Protein AF-K2CKN4-F1 (afdb_monomer_lite)

Structure (mmCIF, N/CA/C/O backbone):
data_AF-K2CKN4-F1
#
_entry.id   AF-K2CKN4-F1
#
loop_
_atom_site.group_PDB
_atom_site.id
_atom_site.type_symbol
_atom_site.label_atom_id
_atom_site.label_alt_id
_atom_site.label_comp_id
_atom_site.label_asym_id
_atom_site.label_entity_id
_atom_site.label_seq_id
_atom_site.pdbx_PDB_ins_code
_atom_site.Cartn_x
_atom_site.Cartn_y
_atom_site.Cartn_z
_atom_site.occupancy
_atom_site.B_iso_or_equiv
_atom_site.auth_seq_id
_atom_site.auth_comp_id
_atom_site.auth_asym_id
_atom_site.auth_atom_id
_atom_site.pdbx_PDB_model_num
ATOM 1 N N . MET A 1 1 ? 19.689 -5.760 -65.324 1.00 63.25 1 MET A N 1
ATOM 2 C CA . MET A 1 1 ? 19.816 -4.599 -64.407 1.00 63.25 1 MET A CA 1
ATOM 3 C C . MET A 1 1 ? 18.697 -4.514 -63.364 1.00 63.25 1 MET A C 1
ATOM 5 O O . MET A 1 1 ? 19.022 -4.391 -62.194 1.00 63.25 1 MET A O 1
ATOM 9 N N . LYS A 1 2 ? 17.409 -4.656 -63.722 1.00 78.19 2 LYS A N 1
ATOM 10 C CA . LYS A 1 2 ? 16.277 -4.561 -62.766 1.00 78.19 2 LYS A CA 1
ATOM 11 C C . LYS A 1 2 ? 16.319 -5.574 -61.602 1.00 78.19 2 LYS A C 1
ATOM 13 O O . LYS A 1 2 ? 16.016 -5.211 -60.475 1.00 78.19 2 LYS A O 1
ATOM 18 N N . VAL A 1 3 ? 16.758 -6.811 -61.858 1.00 83.19 3 VAL A N 1
ATOM 19 C CA . VAL A 1 3 ? 16.845 -7.877 -60.835 1.00 83.19 3 VAL A CA 1
ATOM 20 C C . VAL A 1 3 ? 17.917 -7.578 -59.782 1.00 83.19 3 VAL A C 1
ATOM 22 O O . VAL A 1 3 ? 17.662 -7.720 -58.594 1.00 83.19 3 VAL A O 1
ATOM 25 N N . TYR A 1 4 ? 19.088 -7.084 -60.191 1.00 86.38 4 TYR A N 1
ATOM 26 C CA . TYR A 1 4 ? 20.155 -6.710 -59.255 1.00 86.38 4 TYR A CA 1
ATOM 27 C C . TYR A 1 4 ? 19.772 -5.508 -58.387 1.00 86.38 4 TYR A C 1
ATOM 29 O O . TYR A 1 4 ? 20.073 -5.501 -57.200 1.00 86.38 4 TYR A O 1
ATOM 37 N N . ALA A 1 5 ? 19.050 -4.532 -58.947 1.00 85.31 5 ALA A N 1
ATOM 38 C CA . ALA A 1 5 ? 18.514 -3.411 -58.175 1.00 85.3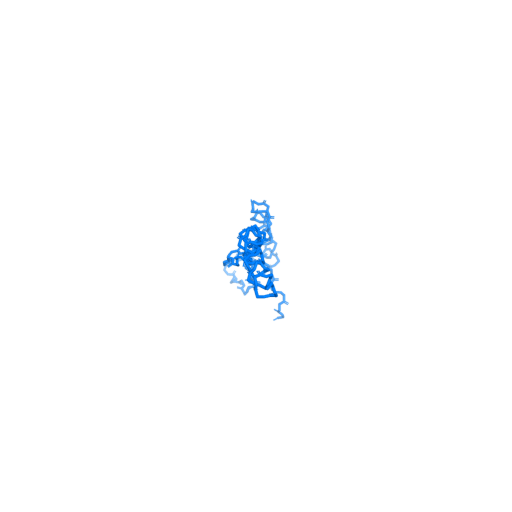1 5 ALA A CA 1
ATOM 39 C C . ALA A 1 5 ? 17.471 -3.869 -57.137 1.00 85.31 5 ALA A C 1
ATOM 41 O O . ALA A 1 5 ? 17.467 -3.383 -56.008 1.00 85.31 5 ALA A O 1
ATOM 42 N N . PHE A 1 6 ? 16.629 -4.844 -57.491 1.00 88.62 6 PHE A N 1
ATOM 43 C CA . PHE A 1 6 ? 15.650 -5.431 -56.576 1.00 88.62 6 PHE A CA 1
ATOM 44 C C . PHE A 1 6 ? 16.318 -6.209 -55.432 1.00 88.62 6 PHE A C 1
ATOM 46 O O . PHE A 1 6 ? 15.996 -5.995 -54.266 1.00 88.62 6 PHE A O 1
ATOM 53 N N . VAL A 1 7 ? 17.307 -7.051 -55.746 1.00 90.81 7 VAL A N 1
ATOM 54 C CA . VAL A 1 7 ? 18.065 -7.803 -54.732 1.00 90.81 7 VAL A CA 1
ATOM 55 C C . VAL A 1 7 ? 18.851 -6.856 -53.819 1.00 90.81 7 VAL A C 1
ATOM 57 O O . VAL A 1 7 ? 18.818 -7.019 -52.602 1.00 90.81 7 VAL A O 1
ATOM 60 N N . ALA A 1 8 ? 19.488 -5.821 -54.372 1.00 90.00 8 ALA A N 1
ATOM 61 C CA . ALA A 1 8 ? 20.193 -4.813 -53.582 1.00 90.00 8 ALA A CA 1
ATOM 62 C C . ALA A 1 8 ? 19.247 -4.058 -52.632 1.00 90.00 8 ALA A C 1
ATOM 64 O O . ALA A 1 8 ? 19.588 -3.842 -51.472 1.00 90.00 8 ALA A O 1
ATOM 65 N N . SER A 1 9 ? 18.035 -3.720 -53.086 1.00 89.69 9 SER A N 1
ATOM 66 C CA . SER A 1 9 ? 17.015 -3.089 -52.242 1.00 89.69 9 SER A CA 1
ATOM 67 C C . SER A 1 9 ? 16.607 -3.980 -51.064 1.00 89.69 9 SER A C 1
ATOM 69 O O . SER A 1 9 ? 16.556 -3.492 -49.936 1.00 89.69 9 SER A O 1
ATOM 71 N N . ILE A 1 10 ? 16.403 -5.283 -51.285 1.00 93.31 10 ILE A N 1
ATOM 72 C CA . ILE A 1 10 ? 16.070 -6.229 -50.208 1.00 93.31 10 ILE A CA 1
ATOM 73 C C . ILE A 1 10 ? 17.204 -6.313 -49.185 1.00 93.31 10 ILE A C 1
ATOM 75 O O . ILE A 1 10 ? 16.948 -6.240 -47.984 1.00 93.31 10 ILE A O 1
ATOM 79 N N . VAL A 1 11 ? 18.458 -6.416 -49.633 1.00 93.00 11 VAL A N 1
ATOM 80 C CA . VAL A 1 11 ? 19.620 -6.494 -48.730 1.00 93.00 11 VAL A CA 1
ATOM 81 C C . VAL A 1 11 ? 19.738 -5.230 -47.874 1.00 93.00 11 VAL A C 1
ATOM 83 O O . VAL A 1 11 ? 19.946 -5.325 -46.665 1.00 93.00 11 VAL A O 1
ATOM 86 N N . ILE A 1 12 ? 19.527 -4.054 -48.470 1.00 93.25 12 ILE A N 1
ATOM 87 C CA . ILE A 1 12 ? 19.574 -2.770 -47.760 1.00 93.25 12 ILE A CA 1
ATOM 88 C C . ILE A 1 12 ? 18.447 -2.677 -46.726 1.00 93.25 12 ILE A C 1
ATOM 90 O O . ILE A 1 12 ? 18.705 -2.357 -45.568 1.00 93.25 12 ILE A O 1
ATOM 94 N N . VAL A 1 13 ? 17.210 -3.005 -47.108 1.00 92.75 13 VAL A N 1
ATOM 95 C CA . VAL A 1 13 ? 16.057 -2.967 -46.195 1.00 92.75 13 VAL A CA 1
ATOM 96 C C . VAL A 1 13 ? 16.248 -3.945 -45.035 1.00 92.75 13 VAL A C 1
ATOM 98 O O . VAL A 1 13 ? 16.041 -3.577 -43.881 1.00 92.75 13 VAL A O 1
ATOM 101 N N . THR A 1 14 ? 16.718 -5.162 -45.314 1.00 89.69 14 THR A N 1
ATOM 102 C CA . THR A 1 14 ? 16.959 -6.179 -44.278 1.00 89.69 14 THR A CA 1
ATOM 103 C C . THR A 1 14 ? 18.073 -5.744 -43.320 1.00 89.69 14 THR A C 1
ATOM 105 O O . THR A 1 14 ? 17.941 -5.912 -42.109 1.00 89.69 14 THR A O 1
ATOM 108 N N . GLY A 1 15 ? 19.137 -5.116 -43.834 1.00 90.00 15 GLY A N 1
ATOM 109 C CA . GLY A 1 15 ? 20.207 -4.542 -43.016 1.00 90.00 15 GLY A CA 1
ATOM 110 C C . GLY A 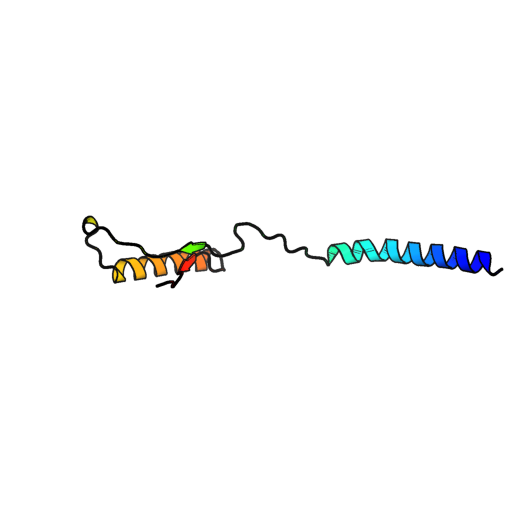1 15 ? 19.725 -3.399 -42.117 1.00 90.00 15 GLY A C 1
ATOM 111 O O . GLY A 1 15 ? 20.043 -3.376 -40.930 1.00 90.00 15 GLY A O 1
ATOM 112 N N . ILE A 1 16 ? 18.897 -2.491 -42.643 1.00 87.50 16 ILE A N 1
ATOM 113 C CA . ILE A 1 16 ? 18.308 -1.388 -41.866 1.00 87.50 16 ILE A CA 1
ATOM 114 C C . ILE A 1 16 ? 17.407 -1.932 -40.751 1.00 87.50 16 ILE A C 1
ATOM 116 O O . ILE A 1 16 ? 17.499 -1.478 -39.609 1.00 87.50 16 ILE A O 1
ATOM 120 N N . ILE A 1 17 ? 16.575 -2.933 -41.052 1.00 86.38 17 ILE A N 1
ATOM 121 C CA . ILE A 1 17 ? 15.726 -3.603 -40.059 1.00 86.38 17 ILE A CA 1
ATOM 122 C C . ILE A 1 17 ? 16.595 -4.223 -38.960 1.00 86.38 17 ILE A C 1
ATOM 124 O O . ILE A 1 17 ? 16.338 -3.980 -37.786 1.00 86.38 17 ILE A O 1
ATOM 128 N N . PHE A 1 18 ? 17.656 -4.953 -39.313 1.00 85.31 18 PHE A N 1
ATOM 129 C CA . PHE A 1 18 ? 18.530 -5.619 -38.343 1.00 85.31 18 PHE A CA 1
ATOM 130 C C . PHE A 1 18 ? 19.275 -4.643 -37.416 1.00 85.31 18 PHE A C 1
ATOM 132 O O . PHE A 1 18 ? 19.466 -4.945 -36.242 1.00 85.31 18 PHE A O 1
ATOM 139 N N . VAL A 1 19 ? 19.662 -3.462 -37.911 1.00 81.75 19 VAL A N 1
ATOM 140 C CA . VAL A 1 19 ? 20.356 -2.432 -37.113 1.00 81.75 19 VAL A CA 1
ATOM 141 C C . VAL A 1 19 ? 19.389 -1.641 -36.223 1.00 81.75 19 VAL A C 1
ATOM 143 O O . VAL A 1 19 ? 19.730 -1.294 -35.093 1.00 81.75 19 VAL A O 1
ATOM 146 N N . THR A 1 20 ? 18.168 -1.374 -36.695 1.00 75.44 20 THR A N 1
ATOM 147 C CA . THR A 1 20 ? 17.181 -0.555 -35.963 1.00 75.44 20 THR A CA 1
ATOM 148 C C . THR A 1 20 ? 16.345 -1.354 -34.958 1.00 75.44 20 THR A C 1
ATOM 150 O O . THR A 1 20 ? 16.022 -0.837 -33.888 1.00 75.44 20 THR A O 1
ATOM 153 N N . PHE A 1 21 ? 16.051 -2.632 -35.223 1.00 69.88 21 PHE A N 1
ATOM 154 C CA . PHE A 1 21 ? 15.301 -3.504 -34.306 1.00 69.88 21 PHE A CA 1
ATOM 155 C C . PHE A 1 21 ? 15.879 -3.622 -32.882 1.00 69.88 21 PHE A C 1
ATOM 157 O O . PHE A 1 21 ? 15.099 -3.518 -31.929 1.00 69.88 21 PHE A O 1
ATOM 164 N N . PRO A 1 22 ? 17.195 -3.840 -32.670 1.00 65.38 22 PRO A N 1
ATOM 165 C CA . PRO A 1 22 ? 17.742 -3.978 -31.321 1.00 65.38 22 PRO A CA 1
ATOM 166 C C . PRO A 1 22 ? 17.661 -2.672 -30.520 1.00 65.38 22 PRO A C 1
ATOM 168 O O . PRO A 1 22 ? 17.452 -2.724 -29.310 1.00 65.38 22 PRO A O 1
ATOM 171 N N . GLN A 1 23 ? 17.740 -1.509 -31.178 1.00 60.03 23 GLN A N 1
ATOM 172 C CA . GLN A 1 23 ? 17.556 -0.208 -30.522 1.00 60.03 23 GLN A CA 1
ATOM 173 C C . GLN A 1 23 ? 16.102 0.013 -30.083 1.00 60.03 23 GLN A C 1
ATOM 175 O O . GLN A 1 23 ? 15.864 0.433 -28.953 1.00 60.03 23 GLN A O 1
ATOM 180 N N . VAL A 1 24 ? 15.126 -0.355 -30.922 1.00 58.66 24 VAL A N 1
ATOM 181 C CA . VAL A 1 24 ? 13.695 -0.273 -30.577 1.00 58.66 24 VAL A CA 1
ATOM 182 C C . VAL A 1 24 ? 13.351 -1.189 -29.396 1.00 58.66 24 VAL A C 1
ATOM 184 O O . VAL A 1 24 ? 12.565 -0.811 -28.528 1.00 58.66 24 VAL A O 1
ATOM 187 N N . ARG A 1 25 ? 13.982 -2.369 -29.299 1.00 56.06 25 ARG A N 1
ATOM 188 C CA . ARG A 1 25 ? 13.742 -3.329 -28.207 1.00 56.06 25 ARG A CA 1
ATOM 189 C C . ARG A 1 25 ? 14.124 -2.787 -26.824 1.00 56.06 25 ARG A C 1
ATOM 191 O O . ARG A 1 25 ? 13.422 -3.086 -25.866 1.00 56.06 25 ARG A O 1
ATOM 198 N N . SER A 1 26 ? 15.172 -1.965 -26.722 1.00 60.03 26 SER A N 1
ATOM 199 C CA . SER A 1 26 ? 15.577 -1.329 -25.454 1.00 60.03 26 SER A CA 1
ATOM 200 C C . SER A 1 26 ? 14.624 -0.221 -24.987 1.00 60.03 26 SER A C 1
ATOM 202 O O . SER A 1 26 ? 14.604 0.109 -23.803 1.00 60.03 26 SER A O 1
ATOM 204 N N . THR A 1 27 ? 13.819 0.355 -25.885 1.00 58.59 27 THR A N 1
ATOM 205 C CA . THR A 1 27 ? 12.843 1.404 -25.541 1.00 58.59 27 THR A CA 1
ATOM 206 C C . THR A 1 27 ? 11.468 0.836 -25.188 1.00 58.59 27 THR A C 1
ATOM 208 O O . THR A 1 27 ? 10.694 1.492 -24.489 1.00 58.59 27 THR A O 1
ATOM 211 N N . ILE A 1 28 ? 11.163 -0.398 -25.602 1.00 63.34 28 ILE A N 1
ATOM 212 C CA . ILE A 1 28 ? 9.937 -1.089 -25.195 1.00 63.34 28 ILE A CA 1
ATOM 213 C C . ILE A 1 28 ? 10.117 -1.560 -23.746 1.00 63.34 28 ILE A C 1
ATOM 215 O O . ILE A 1 28 ? 10.482 -2.702 -23.468 1.00 63.34 28 ILE A O 1
ATOM 219 N N . LYS A 1 29 ? 9.842 -0.660 -22.796 1.00 63.09 29 LYS A N 1
ATOM 220 C CA . LYS A 1 29 ? 9.551 -1.029 -21.410 1.00 63.09 29 LYS A CA 1
ATOM 221 C C . LYS A 1 29 ? 8.242 -1.807 -21.420 1.00 63.09 29 LYS A C 1
ATOM 223 O O . LYS A 1 29 ? 7.170 -1.220 -21.318 1.00 63.09 29 LYS A O 1
ATOM 228 N N . VAL A 1 30 ? 8.323 -3.123 -21.594 1.00 70.00 30 VAL A N 1
ATOM 229 C CA . VAL A 1 30 ? 7.181 -3.996 -21.330 1.00 70.00 30 VAL A CA 1
ATOM 230 C C . VAL A 1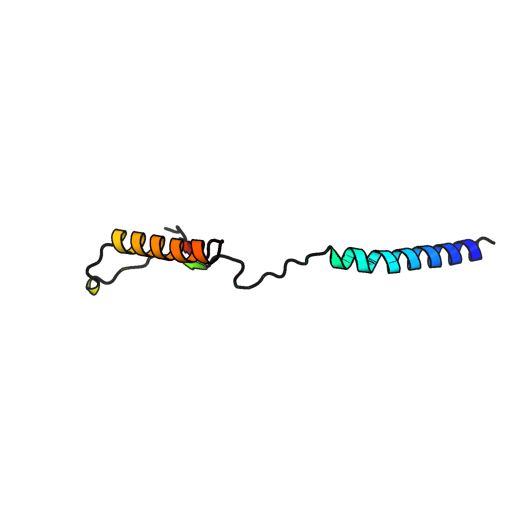 30 ? 6.844 -3.782 -19.853 1.00 70.00 30 VAL A C 1
ATOM 232 O O . VAL A 1 30 ? 7.735 -3.984 -19.023 1.00 70.00 30 VAL A O 1
ATOM 235 N N . PRO A 1 31 ? 5.644 -3.292 -19.496 1.00 67.75 31 PRO A N 1
ATOM 236 C CA . PRO A 1 31 ? 5.296 -3.101 -18.099 1.00 67.75 31 PRO A CA 1
ATOM 237 C C . PRO A 1 31 ? 5.214 -4.486 -17.461 1.00 67.75 31 PRO A C 1
ATOM 239 O O . PRO A 1 31 ? 4.235 -5.210 -17.627 1.00 67.75 31 PRO A O 1
ATOM 242 N N . VAL A 1 32 ? 6.291 -4.888 -16.790 1.00 72.81 32 VAL A N 1
ATOM 243 C CA . VAL A 1 32 ? 6.293 -6.083 -15.957 1.00 72.81 32 VAL A CA 1
ATOM 244 C C . VAL A 1 32 ? 5.443 -5.727 -14.751 1.00 72.81 32 VAL A C 1
ATOM 246 O O . VAL A 1 32 ? 5.875 -4.959 -13.900 1.00 72.81 32 VAL A O 1
ATOM 249 N N . TYR A 1 33 ? 4.206 -6.212 -14.741 1.00 71.19 33 TYR A N 1
ATOM 250 C CA . TYR A 1 33 ? 3.312 -6.050 -13.608 1.00 71.19 33 TYR A CA 1
ATOM 251 C C . TYR A 1 33 ? 3.760 -7.004 -12.503 1.00 71.19 33 TYR A C 1
ATOM 253 O O . TYR A 1 33 ? 3.613 -8.223 -12.629 1.00 71.19 33 TYR A O 1
ATOM 261 N N . TYR A 1 34 ? 4.329 -6.461 -11.432 1.00 76.19 34 TYR A N 1
ATOM 262 C CA . TYR A 1 34 ? 4.662 -7.236 -10.249 1.00 76.19 34 TYR A CA 1
ATOM 263 C C . TYR A 1 34 ? 3.445 -7.318 -9.318 1.00 76.19 34 TYR A C 1
ATOM 265 O O . TYR A 1 34 ? 2.693 -6.350 -9.188 1.00 76.19 34 TYR A O 1
ATOM 273 N N . PRO A 1 35 ? 3.256 -8.434 -8.590 1.00 71.44 35 PRO A N 1
ATOM 274 C CA . PRO A 1 35 ? 2.157 -8.583 -7.631 1.00 71.44 35 PRO A CA 1
ATOM 275 C C . PRO A 1 35 ? 2.071 -7.460 -6.581 1.00 71.44 35 PRO A C 1
ATOM 277 O O . PRO A 1 35 ? 0.994 -7.183 -6.067 1.00 71.44 35 PRO A O 1
ATOM 280 N N . CYS A 1 36 ? 3.193 -6.793 -6.290 1.00 74.81 36 CYS A N 1
ATOM 281 C CA . CYS A 1 36 ? 3.304 -5.702 -5.318 1.00 74.81 36 CYS A CA 1
ATOM 282 C C . CYS A 1 36 ? 3.202 -4.297 -5.945 1.00 74.81 36 CYS A C 1
ATOM 284 O O . CYS A 1 36 ? 3.499 -3.299 -5.277 1.00 74.81 36 CYS A O 1
ATOM 286 N N . ASP A 1 37 ? 2.849 -4.188 -7.229 1.00 83.19 37 ASP A N 1
ATOM 287 C CA . ASP A 1 37 ? 2.707 -2.890 -7.896 1.00 83.19 37 ASP A CA 1
ATOM 288 C C . ASP A 1 37 ? 1.395 -2.194 -7.553 1.00 83.19 37 ASP A C 1
ATOM 290 O O . ASP A 1 37 ? 1.379 -0.967 -7.429 1.00 83.19 37 ASP A O 1
ATOM 294 N N . SER A 1 38 ? 0.339 -2.969 -7.307 1.00 88.31 38 SER A N 1
ATOM 295 C CA . SER A 1 38 ? -0.969 -2.448 -6.921 1.00 88.31 38 SER A CA 1
ATOM 296 C C . SER A 1 38 ? -1.143 -2.404 -5.398 1.00 88.31 38 SER A C 1
ATOM 298 O O . SER A 1 38 ? -0.709 -3.326 -4.705 1.00 88.31 38 SER A O 1
ATOM 300 N N . PRO A 1 39 ? -1.805 -1.366 -4.855 1.00 91.94 39 PRO A N 1
ATOM 301 C CA . PRO A 1 39 ? -2.153 -1.315 -3.440 1.00 91.94 39 PRO A CA 1
ATOM 302 C C . PRO A 1 39 ? -3.103 -2.450 -3.036 1.00 91.94 39 PRO A C 1
ATOM 304 O O . PRO A 1 39 ? -3.978 -2.848 -3.806 1.00 91.94 39 PRO A O 1
ATOM 307 N N . VAL A 1 40 ? -2.977 -2.921 -1.797 1.00 92.19 40 VAL A N 1
ATOM 308 C CA . VAL A 1 40 ? -3.832 -3.961 -1.221 1.00 92.19 40 VAL A CA 1
ATOM 309 C C . VAL A 1 40 ? -5.145 -3.341 -0.717 1.00 92.19 40 VAL A C 1
ATOM 311 O O . VAL A 1 40 ? -5.112 -2.467 0.158 1.00 92.19 40 VAL A O 1
ATOM 314 N N . PRO A 1 41 ? -6.312 -3.770 -1.228 1.00 93.38 41 PRO A N 1
ATOM 315 C CA . PRO A 1 41 ? -7.598 -3.312 -0.719 1.00 93.38 41 PRO A CA 1
ATOM 316 C C . PRO A 1 41 ? -7.878 -3.907 0.668 1.00 93.38 41 PRO A C 1
ATOM 318 O O . PRO A 1 41 ? -7.665 -5.098 0.897 1.00 93.38 41 PRO A O 1
ATOM 321 N N . TYR A 1 42 ? -8.389 -3.094 1.591 1.00 92.56 42 TYR A N 1
ATOM 322 C CA . TYR A 1 42 ? -8.837 -3.547 2.910 1.00 92.56 42 TYR A CA 1
ATOM 323 C C . TYR A 1 42 ? -10.202 -2.966 3.280 1.00 92.56 42 TYR A C 1
ATOM 325 O O . TYR A 1 42 ? -10.667 -1.998 2.680 1.00 92.56 42 TYR A O 1
ATOM 333 N N . LYS A 1 43 ? -10.842 -3.562 4.288 1.00 92.62 43 LYS A N 1
ATOM 334 C CA . LYS A 1 43 ? -12.046 -3.034 4.936 1.00 92.62 43 LYS A CA 1
ATOM 335 C C . LYS A 1 43 ? -12.001 -3.318 6.432 1.00 92.62 43 LYS A C 1
ATOM 337 O O . LYS A 1 43 ? -11.431 -4.325 6.852 1.00 92.62 43 LYS A O 1
ATOM 342 N N . ILE A 1 44 ? -12.607 -2.441 7.223 1.00 89.56 44 ILE A N 1
ATOM 343 C CA . ILE A 1 44 ? -12.721 -2.624 8.671 1.00 89.56 44 ILE A CA 1
ATOM 344 C C . ILE A 1 44 ? -13.983 -3.443 8.941 1.00 89.56 44 ILE A C 1
ATOM 346 O O . ILE A 1 44 ? -15.083 -3.030 8.582 1.00 89.56 44 ILE A O 1
ATOM 350 N N . GLY A 1 45 ? -13.806 -4.627 9.524 1.00 87.75 45 GLY A N 1
ATOM 351 C CA . GLY A 1 45 ? -14.905 -5.503 9.925 1.00 87.75 45 GLY A CA 1
ATOM 352 C C . GLY A 1 45 ? -15.491 -5.139 11.290 1.00 87.75 45 GLY A C 1
ATOM 353 O O . GLY A 1 45 ? -15.260 -4.056 11.828 1.00 87.75 45 GLY A O 1
ATOM 354 N N . LEU A 1 46 ? -16.235 -6.081 11.868 1.00 90.25 46 LEU A N 1
ATOM 355 C CA . LEU A 1 46 ? -16.709 -5.963 13.244 1.00 90.25 46 LEU A CA 1
ATOM 356 C C . LEU A 1 46 ? -15.527 -6.060 14.211 1.00 90.25 46 LEU A C 1
ATOM 358 O O . LEU A 1 46 ? -14.673 -6.938 14.080 1.00 90.25 46 LEU A O 1
ATOM 362 N N . ILE A 1 47 ? -15.500 -5.160 15.187 1.00 89.56 47 ILE A N 1
ATOM 363 C CA . ILE A 1 47 ? -14.520 -5.171 16.270 1.00 89.56 47 ILE A CA 1
ATOM 364 C C . ILE A 1 47 ? -15.175 -5.873 17.451 1.00 89.56 47 ILE A C 1
ATOM 366 O O . ILE A 1 47 ? -16.253 -5.473 17.891 1.00 89.56 47 ILE A O 1
ATOM 370 N N . ASP A 1 48 ? -14.538 -6.933 17.942 1.00 91.50 48 ASP A N 1
ATOM 371 C CA . ASP A 1 48 ? -15.022 -7.655 19.117 1.00 91.50 48 ASP A CA 1
ATOM 372 C C . ASP A 1 48 ? -15.012 -6.722 20.341 1.00 91.50 48 ASP A C 1
ATOM 374 O O . ASP A 1 48 ? -14.048 -5.991 20.590 1.00 91.50 48 ASP A O 1
ATOM 378 N N . SER A 1 49 ? -16.093 -6.743 21.120 1.00 89.38 49 SER A N 1
ATOM 379 C CA . SER A 1 49 ? -16.261 -5.886 22.294 1.00 89.38 49 SER A CA 1
ATOM 380 C C . SER A 1 49 ? -15.203 -6.129 23.374 1.00 89.38 49 SER A C 1
ATOM 382 O O . SER A 1 49 ? -14.918 -5.223 24.157 1.00 89.38 49 SER A O 1
ATOM 384 N N . LYS A 1 50 ? -14.549 -7.299 23.383 1.00 95.69 50 LYS A N 1
ATOM 385 C CA . LYS A 1 50 ? -13.423 -7.616 24.278 1.00 95.69 50 LYS A CA 1
ATOM 386 C C . LYS A 1 50 ? -12.222 -6.694 24.087 1.00 95.69 50 LYS A C 1
ATOM 388 O O . LYS A 1 50 ? -11.435 -6.537 25.015 1.00 95.69 50 LYS A O 1
ATOM 393 N N . PHE A 1 51 ? -12.082 -6.070 22.916 1.00 89.56 51 PHE A N 1
ATOM 394 C CA . PHE A 1 51 ? -11.020 -5.097 22.660 1.00 89.56 51 PHE A CA 1
ATOM 395 C C . PHE A 1 51 ? -11.303 -3.719 23.274 1.00 89.56 51 PHE A C 1
ATOM 397 O O . PHE A 1 51 ? -10.420 -2.867 23.242 1.00 89.56 51 PHE A O 1
ATOM 404 N N . ASN A 1 52 ? -12.506 -3.497 23.831 1.00 91.31 52 ASN A N 1
ATOM 405 C CA . AS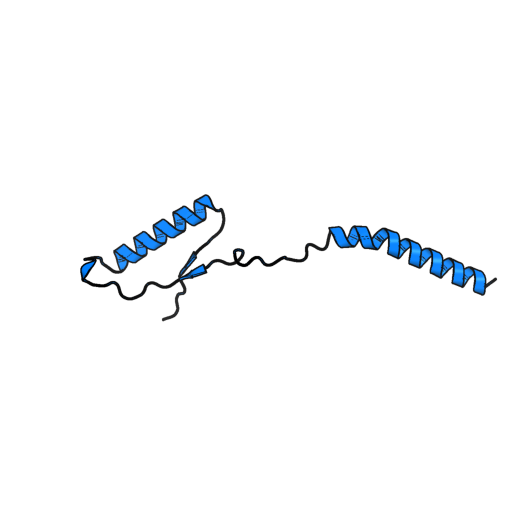N A 1 52 ? -12.932 -2.247 24.472 1.00 91.31 52 ASN A CA 1
ATOM 406 C C . ASN A 1 52 ? -12.561 -0.993 23.653 1.00 91.31 52 ASN A C 1
ATOM 408 O O . ASN A 1 52 ? -12.055 -0.001 24.177 1.00 91.31 52 ASN A O 1
ATOM 412 N N . MET A 1 53 ? -12.757 -1.070 22.334 1.00 91.06 53 MET A N 1
ATOM 413 C CA . MET A 1 53 ? -12.304 -0.066 21.378 1.00 91.06 53 MET A CA 1
ATOM 414 C C . MET A 1 53 ? -13.461 0.371 20.489 1.00 91.06 53 MET A C 1
ATOM 416 O O . MET A 1 53 ? -14.218 -0.455 19.980 1.00 91.06 53 MET A O 1
ATOM 420 N N . SER A 1 54 ? -13.579 1.681 20.273 1.00 91.25 54 SER A N 1
ATOM 421 C CA . SER A 1 54 ? -14.560 2.211 19.330 1.00 91.25 54 SER A CA 1
ATOM 422 C C . SER A 1 54 ? -14.121 1.969 17.883 1.00 91.25 54 SER A C 1
ATOM 424 O O . SER A 1 54 ? -12.929 1.966 17.565 1.00 91.25 54 SER A O 1
ATOM 426 N N . GLN A 1 55 ? -15.090 1.846 16.976 1.00 89.38 55 GLN A N 1
ATOM 427 C CA . GLN A 1 55 ? -14.818 1.732 15.542 1.00 89.38 55 GLN A CA 1
ATOM 428 C C . GLN A 1 55 ? -14.032 2.928 14.995 1.00 89.38 55 GLN A C 1
ATOM 430 O O . GLN A 1 55 ? -13.152 2.755 14.154 1.00 89.38 55 GLN A O 1
ATOM 435 N N . ASN A 1 56 ? -14.293 4.127 15.520 1.00 91.44 56 ASN A N 1
ATOM 436 C CA . ASN A 1 56 ? -13.570 5.336 15.137 1.00 91.44 56 ASN A CA 1
ATOM 437 C C . ASN A 1 56 ? -12.100 5.269 15.554 1.00 91.44 56 ASN A C 1
ATOM 439 O O . ASN A 1 56 ? -11.235 5.605 14.751 1.00 91.44 56 ASN A O 1
ATOM 443 N N . THR A 1 57 ? -11.818 4.787 16.768 1.00 93.12 57 THR A N 1
ATOM 444 C CA . THR A 1 57 ? -10.447 4.608 17.269 1.00 93.12 57 THR A CA 1
ATOM 445 C C . THR A 1 57 ? -9.682 3.608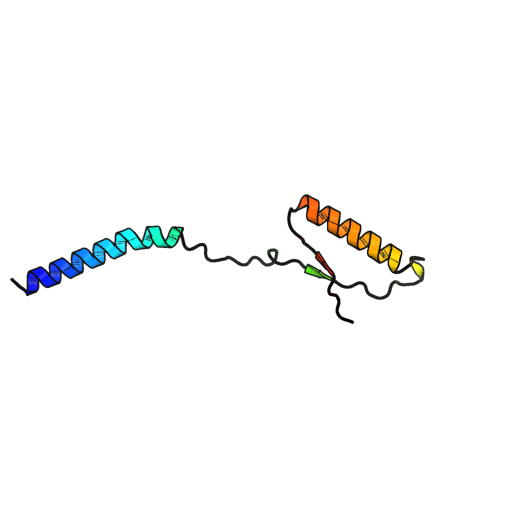 16.407 1.00 93.12 57 THR A C 1
ATOM 447 O O . THR A 1 57 ? -8.584 3.908 15.944 1.00 93.12 57 THR A O 1
ATOM 450 N N . ALA A 1 58 ? -10.283 2.452 16.116 1.00 92.25 58 ALA A N 1
ATOM 451 C CA . ALA A 1 58 ? -9.668 1.458 15.241 1.00 92.25 58 ALA A CA 1
ATOM 452 C C . ALA A 1 58 ? -9.409 2.022 13.838 1.00 92.25 58 ALA A C 1
ATOM 454 O O . ALA A 1 58 ? -8.322 1.845 13.287 1.00 92.25 58 ALA A O 1
ATOM 455 N N . LYS A 1 59 ? -10.379 2.755 13.278 1.00 92.69 59 LYS A N 1
ATOM 456 C CA . LYS A 1 59 ? -10.237 3.400 11.972 1.00 92.69 59 LYS A CA 1
ATOM 457 C C . LYS A 1 59 ? -9.086 4.398 11.953 1.00 92.69 59 LYS A C 1
ATOM 459 O O . LYS A 1 59 ? -8.243 4.310 11.062 1.00 92.69 59 LYS A O 1
ATOM 464 N N . SER A 1 60 ? -9.006 5.298 12.934 1.00 94.75 60 SER A N 1
ATOM 465 C CA . SER A 1 60 ? -7.912 6.270 13.006 1.00 94.75 60 SER A CA 1
ATOM 466 C C . SER A 1 60 ? -6.550 5.588 13.134 1.00 94.75 60 SER A C 1
ATOM 468 O O . SER A 1 60 ? -5.616 5.965 12.431 1.00 94.75 60 SER A O 1
ATOM 470 N N . SER A 1 61 ? -6.445 4.534 13.949 1.00 95.00 61 SER A N 1
ATOM 471 C CA . SER A 1 61 ? -5.187 3.802 14.133 1.00 95.00 61 SER A CA 1
ATOM 472 C C . SER A 1 61 ? -4.748 3.053 12.869 1.00 95.00 61 SER A C 1
ATOM 474 O O . SER A 1 61 ? -3.565 3.044 12.534 1.00 95.00 61 SER A O 1
ATOM 476 N N . ILE A 1 62 ? -5.683 2.460 12.119 1.00 94.88 62 ILE A N 1
ATOM 477 C CA . ILE A 1 62 ? -5.379 1.787 10.843 1.00 94.88 62 ILE A CA 1
ATOM 478 C C . ILE A 1 62 ? -4.940 2.801 9.775 1.00 94.88 62 ILE A C 1
ATOM 480 O O . ILE A 1 62 ? -4.007 2.536 9.007 1.00 94.88 62 ILE A O 1
ATOM 484 N N . GLN A 1 63 ? -5.578 3.973 9.730 1.00 94.81 63 GLN A N 1
ATOM 485 C CA . GLN A 1 63 ? -5.197 5.057 8.821 1.00 94.81 63 GLN A CA 1
ATOM 486 C C . GLN A 1 63 ? -3.793 5.586 9.135 1.00 94.81 63 GLN A C 1
ATOM 488 O O . GLN A 1 63 ? -2.991 5.770 8.217 1.00 94.81 63 GLN A O 1
ATOM 493 N N . GLU A 1 64 ? -3.468 5.760 10.417 1.00 97.19 64 GLU A N 1
ATOM 494 C CA . GLU A 1 64 ? -2.130 6.143 10.869 1.00 97.19 64 GLU A CA 1
ATOM 495 C C . GLU A 1 64 ? -1.079 5.100 10.464 1.00 97.19 64 GLU A C 1
ATOM 497 O O . GLU A 1 64 ? -0.084 5.438 9.818 1.00 97.19 64 GLU A O 1
ATOM 502 N N . ALA A 1 65 ? -1.330 3.818 10.742 1.00 96.25 65 ALA A N 1
ATOM 503 C CA . ALA A 1 65 ? -0.435 2.732 10.347 1.00 96.25 65 ALA A CA 1
ATOM 504 C C . ALA A 1 65 ? -0.204 2.706 8.824 1.00 96.25 65 ALA A C 1
ATOM 506 O O . ALA A 1 65 ? 0.932 2.599 8.356 1.00 96.25 65 ALA A O 1
ATOM 507 N N . THR A 1 66 ? -1.267 2.877 8.034 1.00 95.19 66 THR A N 1
ATOM 508 C CA . THR A 1 66 ? -1.182 2.953 6.567 1.00 95.19 66 THR A CA 1
ATOM 509 C C . THR A 1 66 ? -0.325 4.136 6.110 1.00 95.19 66 THR A C 1
ATOM 511 O O . THR A 1 66 ? 0.462 4.006 5.168 1.00 95.19 66 THR A O 1
ATOM 514 N N . ALA A 1 67 ? -0.438 5.286 6.778 1.00 96.12 67 ALA A N 1
ATOM 515 C CA . ALA A 1 67 ? 0.351 6.473 6.470 1.00 96.12 67 ALA A CA 1
ATOM 516 C C . ALA A 1 67 ? 1.848 6.272 6.759 1.00 96.12 67 ALA A C 1
ATOM 518 O O . ALA A 1 67 ? 2.677 6.697 5.950 1.00 96.12 67 ALA A O 1
ATOM 519 N N . ILE A 1 68 ? 2.199 5.582 7.852 1.00 97.75 68 ILE A N 1
ATOM 520 C CA . ILE A 1 68 ? 3.590 5.231 8.186 1.00 97.75 68 ILE A CA 1
ATOM 521 C C . ILE A 1 68 ? 4.207 4.403 7.056 1.00 97.75 68 ILE A C 1
ATOM 523 O O . ILE A 1 68 ? 5.249 4.767 6.509 1.00 97.75 68 ILE A O 1
ATOM 527 N N . TRP A 1 69 ? 3.534 3.328 6.645 1.00 95.12 69 TRP A N 1
ATOM 528 C CA . TRP A 1 69 ? 4.033 2.454 5.583 1.00 95.12 69 TRP A CA 1
ATOM 529 C C . TRP A 1 69 ? 4.089 3.149 4.220 1.00 95.12 69 TRP A C 1
ATOM 531 O O . TRP A 1 69 ? 5.075 3.001 3.497 1.00 95.12 69 TRP A O 1
ATOM 541 N N . LYS A 1 70 ? 3.087 3.975 3.891 1.00 94.81 70 LYS A N 1
ATOM 542 C CA . LYS A 1 70 ? 3.096 4.821 2.687 1.00 94.81 70 LYS A CA 1
ATOM 543 C C . LYS A 1 70 ? 4.313 5.744 2.664 1.00 94.81 70 LYS A C 1
ATOM 545 O O . LYS A 1 70 ? 4.947 5.881 1.621 1.00 94.81 70 LYS A O 1
ATOM 550 N N . LYS A 1 71 ? 4.635 6.382 3.793 1.00 96.25 71 LYS A N 1
ATOM 551 C CA . LYS A 1 71 ? 5.782 7.290 3.904 1.00 96.25 71 LYS A CA 1
ATOM 552 C C . LYS A 1 71 ? 7.102 6.552 3.686 1.00 96.25 71 LYS A C 1
ATOM 554 O O . LYS A 1 71 ? 7.940 7.050 2.944 1.00 96.25 71 LYS A O 1
ATOM 559 N N . SER A 1 72 ? 7.266 5.377 4.289 1.00 95.94 72 SER A N 1
ATOM 560 C CA . SER A 1 72 ? 8.493 4.582 4.164 1.00 95.94 72 SER A CA 1
ATOM 561 C C . SER A 1 72 ? 8.698 4.010 2.761 1.00 95.94 72 SER A C 1
ATOM 563 O O . SER A 1 72 ? 9.823 3.968 2.277 1.00 95.94 72 SER A O 1
ATOM 565 N N . TYR A 1 73 ? 7.625 3.570 2.101 1.00 92.38 73 TYR A N 1
ATOM 566 C CA . TYR A 1 73 ? 7.711 2.920 0.791 1.00 92.38 73 TYR A CA 1
ATOM 567 C C . TYR A 1 73 ? 7.625 3.918 -0.385 1.00 92.38 73 TYR A C 1
ATOM 569 O O . TYR A 1 73 ? 8.077 3.628 -1.488 1.00 92.38 73 TYR A O 1
ATOM 577 N N . GLY A 1 74 ? 7.045 5.105 -0.177 1.00 93.56 74 GLY A N 1
ATOM 578 C CA . GLY A 1 74 ? 6.933 6.152 -1.202 1.00 93.56 74 GLY A CA 1
ATOM 579 C C . GLY A 1 74 ? 5.749 5.998 -2.169 1.00 93.56 74 GLY A C 1
ATOM 580 O O . GLY A 1 74 ? 5.602 6.800 -3.087 1.00 93.56 74 GLY A O 1
ATOM 581 N N . LYS A 1 75 ? 4.871 5.009 -1.962 1.00 91.06 75 LYS A N 1
ATOM 582 C CA . LYS A 1 75 ? 3.589 4.850 -2.677 1.00 91.06 75 LYS A CA 1
ATOM 583 C C . LYS A 1 75 ? 2.516 4.280 -1.737 1.00 91.06 75 LYS A C 1
ATOM 585 O O . LYS A 1 75 ? 2.865 3.696 -0.710 1.00 91.06 75 LYS A O 1
ATOM 590 N N . PRO A 1 76 ? 1.212 4.460 -2.027 1.00 92.31 76 PRO A N 1
ATOM 591 C CA . PRO A 1 76 ? 0.157 3.813 -1.252 1.00 92.31 76 PRO A CA 1
ATOM 592 C C . PRO A 1 76 ? 0.281 2.287 -1.338 1.00 92.31 76 PRO A C 1
ATOM 594 O O . PRO A 1 76 ? 0.331 1.727 -2.429 1.00 92.31 76 PRO A O 1
ATOM 597 N N . LEU A 1 77 ? 0.323 1.630 -0.178 1.00 92.81 77 LEU A N 1
ATOM 598 C CA . LEU A 1 77 ? 0.364 0.168 -0.072 1.00 92.81 77 LEU A CA 1
ATOM 599 C C . LEU A 1 77 ? -0.992 -0.436 0.289 1.00 92.81 77 LEU A C 1
ATOM 601 O O . LEU A 1 77 ? -1.250 -1.579 -0.066 1.00 92.81 77 LEU A O 1
ATOM 605 N N . PHE A 1 78 ? -1.856 0.331 0.955 1.00 93.88 78 PHE A N 1
ATOM 606 C CA . PHE A 1 78 ? -3.172 -0.111 1.407 1.00 93.88 78 PHE A CA 1
ATOM 607 C C . PHE A 1 78 ? -4.231 0.925 1.027 1.00 93.88 78 PHE A C 1
ATOM 609 O O . PHE A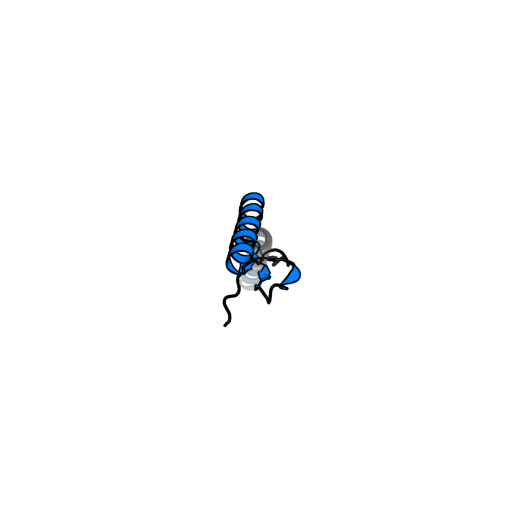 1 78 ? -3.987 2.128 1.154 1.00 93.88 78 PHE A O 1
ATOM 616 N N . VAL A 1 79 ? -5.397 0.465 0.572 1.00 93.25 79 VAL A N 1
ATOM 617 C CA . VAL A 1 79 ? -6.532 1.322 0.195 1.00 93.25 79 VAL A CA 1
ATOM 618 C C . VAL A 1 79 ? -7.802 0.801 0.859 1.00 93.25 79 VAL A C 1
ATOM 620 O O . VAL A 1 79 ? -8.137 -0.373 0.730 1.00 93.25 79 VAL A O 1
ATOM 623 N N . GLU A 1 80 ? -8.505 1.672 1.582 1.00 92.38 80 GLU A N 1
ATOM 624 C CA . GLU A 1 80 ? -9.798 1.334 2.181 1.00 92.38 80 GLU A CA 1
ATOM 625 C C . GLU A 1 80 ? -10.839 1.203 1.060 1.00 92.38 80 GLU A C 1
ATOM 627 O O . GLU A 1 80 ? -11.046 2.123 0.269 1.00 92.38 80 GLU A O 1
ATOM 632 N N . THR A 1 81 ? -11.479 0.042 0.968 1.00 87.94 81 THR A N 1
ATOM 633 C CA . THR A 1 81 ? -12.498 -0.240 -0.045 1.00 87.94 81 THR A CA 1
ATOM 634 C C . THR A 1 81 ? -13.832 0.227 0.521 1.00 87.94 81 THR A C 1
ATOM 636 O O . THR A 1 81 ? -14.415 -0.453 1.363 1.00 87.94 81 THR A O 1
ATOM 639 N N . SER A 1 82 ? -14.310 1.402 0.105 1.00 70.25 82 SER A N 1
ATOM 640 C CA . SER A 1 82 ? -15.629 1.904 0.503 1.00 70.25 82 SER A CA 1
ATOM 641 C C . SER A 1 82 ? -16.726 1.197 -0.298 1.00 70.25 82 SER A C 1
ATOM 643 O O . SER A 1 82 ? -17.293 1.768 -1.226 1.00 70.25 82 SER A O 1
ATOM 645 N N . ASN A 1 83 ? -17.009 -0.061 0.022 1.00 50.25 83 ASN A N 1
ATOM 646 C CA . ASN A 1 83 ? -18.253 -0.693 -0.403 1.00 50.25 83 ASN A CA 1
ATOM 647 C C . ASN A 1 83 ? -19.104 -0.949 0.839 1.00 50.25 83 ASN A C 1
ATOM 649 O O . ASN A 1 83 ? -18.619 -1.562 1.789 1.00 50.25 83 ASN A O 1
ATOM 653 N N . ALA A 1 84 ? -20.309 -0.375 0.765 1.00 40.94 84 ALA A N 1
ATOM 654 C CA . ALA A 1 84 ? -21.434 -0.368 1.699 1.00 40.94 84 ALA A CA 1
ATOM 655 C C . ALA A 1 84 ? -21.525 -1.550 2.675 1.00 40.94 84 ALA A C 1
ATOM 657 O O . ALA A 1 84 ? -21.353 -2.710 2.234 1.00 40.94 84 ALA A O 1
#

Foldseek 3Di:
DVVVVVVVVVVVVVVVCVVVVVVVVVVPPPPPDDPQPDAAEDEDDDDDCVVVDDPVRVVVVVVVVQVVVCVVVVHRRYDYDPDD

Sequence (84 aa):
MKVYAFVASIVIVTGIIFVTFPQVRSTIKVPVYYPCDSPVPYKIGLIDSKFNMSQNTAKSSIQEATAIWKKSYGKPLFVETSNA

Radius of gyration: 28.74 Å; chains: 1; bounding box: 42×16×89 Å

pLDDT: mean 84.62, std 12.71, range [40.94, 97.75]

Secondary structure (DSSP, 8-state):
-HHHHHHHHHHHHHHHHHHHHHHHHHH-------TTSSPEEE---PPPGGG---HHHHHHHHHHHHHHHHHHHSS--EEE----